Protein AF-A0A2E7CED6-F1 (afdb_monomer_lite)

Secondary structure (DSSP, 8-state):
---HHHHHHHHS----B---EEEE--HHHHHHHHHHHHHHTTTS-EE-TTSEEEEEE-TT--EEEEEEEEE-SSSSEEEEEEEESSHHHHHHHHHHHHHHSTTTS--HHHHGGG-

Radius of gyration: 15.26 Å; chains: 1; bounding box: 33×44×32 Å

Sequence (115 aa):
GASFGEALDAVAPNLPTTGECKVPCAEDDKDRVVAGITAAFADLPHSTVDGVRVRFEDNKGHLQGWYLARRSNTEAVLVMRAEARTETVLQDIRARIEQRVPDLIDVSGFLDAFA

pLDDT: mean 87.83, std 7.98, range [64.38, 95.0]

Foldseek 3Di:
DDDPVRVCCVVPPDFQKLPKDWFQAAPVLQVVLLVQVCVLQVVFDWDPPAGIKGFDAPPVRHTFKIKGWGDDPPDRTIIIMITGRDLVVLVVVLVSCVVRRVVRGPC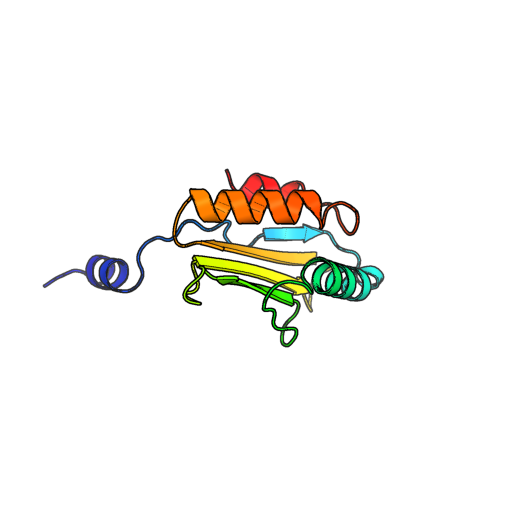VRSSVSSD

Structure (mmCIF, N/CA/C/O backbone):
data_AF-A0A2E7CED6-F1
#
_entry.id   AF-A0A2E7CED6-F1
#
loop_
_atom_site.group_PDB
_atom_site.id
_atom_site.type_symbol
_atom_site.label_atom_id
_atom_site.label_alt_id
_atom_site.label_comp_id
_atom_site.label_asym_id
_atom_site.label_entity_id
_atom_site.label_seq_id
_atom_site.pdbx_PDB_ins_code
_atom_site.Cartn_x
_atom_site.Cartn_y
_atom_site.Cartn_z
_atom_site.occupancy
_atom_site.B_iso_or_equiv
_atom_site.auth_seq_id
_atom_site.auth_comp_id
_atom_site.auth_asym_id
_atom_site.auth_atom_id
_atom_site.pdbx_PDB_model_num
ATOM 1 N N . GLY A 1 1 ? -15.874 31.946 15.076 1.00 65.50 1 GLY A N 1
ATOM 2 C CA . GLY A 1 1 ? -16.248 30.753 14.293 1.00 65.50 1 GLY A CA 1
ATOM 3 C C . GLY A 1 1 ? -15.088 29.787 14.325 1.00 65.50 1 GLY A C 1
ATOM 4 O O . GLY A 1 1 ? -13.975 30.266 14.516 1.00 65.50 1 GLY A O 1
ATOM 5 N N . ALA A 1 2 ? -15.345 28.484 14.188 1.00 64.62 2 ALA A N 1
ATOM 6 C CA . ALA A 1 2 ? -14.284 27.482 14.087 1.00 64.62 2 ALA A CA 1
ATOM 7 C C . ALA A 1 2 ? -13.325 27.854 12.949 1.00 64.62 2 ALA A C 1
ATOM 9 O O . ALA A 1 2 ? -13.761 28.340 11.899 1.00 64.62 2 ALA A O 1
ATOM 10 N N . SER A 1 3 ? -12.028 27.682 13.176 1.00 79.25 3 SER A N 1
ATOM 11 C CA . SER A 1 3 ? -11.033 27.883 12.130 1.00 79.25 3 SER A CA 1
ATOM 12 C C . SER A 1 3 ? -11.223 26.862 11.002 1.00 79.25 3 SER A C 1
ATOM 14 O O . SER A 1 3 ? -11.811 25.797 11.189 1.00 79.25 3 SER A O 1
ATOM 16 N N . PHE A 1 4 ? -10.699 27.164 9.813 1.00 75.06 4 PHE A N 1
ATOM 17 C CA . PHE A 1 4 ? -10.682 26.208 8.701 1.00 75.06 4 PHE A CA 1
ATOM 18 C C . PHE A 1 4 ? -10.011 24.878 9.096 1.00 75.06 4 PHE A C 1
ATOM 20 O O . PHE A 1 4 ? -10.465 23.824 8.669 1.00 75.06 4 PHE A O 1
ATOM 27 N N . GLY A 1 5 ? -8.993 24.922 9.966 1.00 70.31 5 GLY A N 1
ATOM 28 C CA . GLY A 1 5 ? -8.331 23.728 10.500 1.00 70.31 5 GLY A CA 1
ATOM 29 C C . GLY A 1 5 ? -9.245 22.869 11.377 1.00 70.31 5 GLY A C 1
ATOM 30 O O . GLY A 1 5 ? -9.308 21.662 11.181 1.00 70.31 5 GLY A O 1
ATOM 31 N N . GLU A 1 6 ? -10.016 23.481 12.279 1.00 70.56 6 GLU A N 1
ATOM 32 C CA . GLU A 1 6 ? -10.994 22.758 13.111 1.00 70.56 6 GLU A CA 1
ATOM 33 C C . GLU A 1 6 ? -12.145 22.179 12.283 1.00 70.56 6 GLU A C 1
ATOM 35 O O . GLU A 1 6 ? -12.619 21.078 12.553 1.00 70.56 6 GLU A O 1
ATOM 40 N N . ALA A 1 7 ? -12.588 22.902 11.250 1.00 74.00 7 ALA A N 1
ATOM 41 C CA . ALA A 1 7 ? -13.599 22.396 10.330 1.00 74.00 7 ALA A CA 1
ATOM 42 C C . ALA A 1 7 ? -13.079 21.207 9.504 1.00 74.00 7 ALA A C 1
ATOM 44 O O . ALA A 1 7 ? -13.854 20.296 9.227 1.00 74.00 7 ALA A O 1
ATOM 45 N N . LEU A 1 8 ? -11.790 21.202 9.132 1.00 67.62 8 LEU A N 1
ATOM 46 C CA . LEU A 1 8 ? -11.160 20.093 8.414 1.00 67.62 8 LEU A CA 1
ATOM 47 C C . LEU A 1 8 ? -10.997 18.846 9.281 1.00 67.62 8 LEU A C 1
ATOM 49 O O . LEU A 1 8 ? -11.338 17.762 8.824 1.00 67.62 8 LEU A O 1
ATOM 53 N N . ASP A 1 9 ? -10.520 18.989 10.516 1.00 64.38 9 ASP A N 1
ATOM 54 C CA . ASP A 1 9 ? -10.327 17.851 11.425 1.00 64.38 9 ASP A CA 1
ATOM 55 C C . ASP A 1 9 ? -11.662 17.157 11.752 1.00 64.38 9 ASP A C 1
ATOM 57 O O . ASP A 1 9 ? -11.758 15.931 11.770 1.00 64.38 9 ASP A O 1
ATOM 61 N N . ALA A 1 10 ? -12.738 17.943 11.873 1.00 65.50 10 ALA A N 1
ATOM 62 C CA . ALA A 1 10 ? -14.082 17.424 12.100 1.00 65.50 10 ALA A CA 1
ATOM 63 C C . ALA A 1 10 ? -14.637 16.583 10.931 1.00 65.50 10 ALA A C 1
ATOM 65 O O . ALA A 1 10 ? -15.501 15.732 11.153 1.00 65.50 10 ALA A O 1
ATOM 66 N N . VAL A 1 11 ? -14.183 16.816 9.693 1.00 65.75 11 VAL A N 1
ATOM 67 C CA . VAL A 1 11 ? -14.683 16.112 8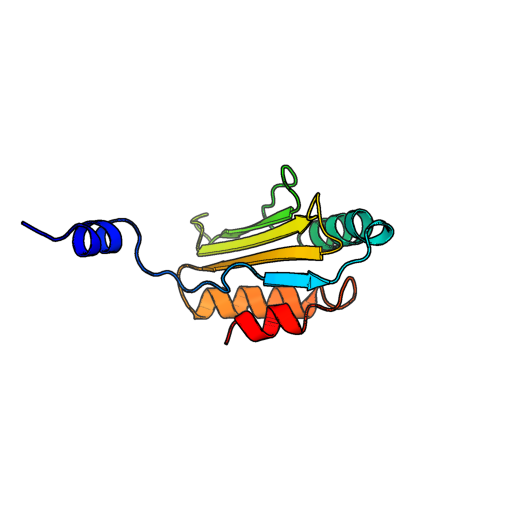.491 1.00 65.75 11 VAL A CA 1
ATOM 68 C C . VAL A 1 11 ? -13.700 15.084 7.929 1.00 65.75 11 VAL A C 1
ATOM 70 O O . VAL A 1 11 ? -14.123 14.147 7.253 1.00 65.75 11 VAL A O 1
ATOM 73 N N . ALA A 1 12 ? -12.407 15.239 8.207 1.00 65.19 12 ALA A N 1
ATOM 74 C CA . ALA A 1 12 ? -11.324 14.374 7.764 1.00 65.19 12 ALA A CA 1
ATOM 75 C C . ALA A 1 12 ? -10.397 14.093 8.958 1.00 65.19 12 ALA A C 1
ATOM 77 O O . ALA A 1 12 ? -9.335 14.709 9.068 1.00 65.19 12 ALA A O 1
ATOM 78 N N . PRO A 1 13 ? -10.802 13.187 9.868 1.00 66.81 13 PRO A N 1
ATOM 79 C CA . PRO A 1 13 ? -9.976 12.835 11.011 1.00 66.81 13 PRO A CA 1
ATOM 80 C C . PRO A 1 13 ? -8.621 12.303 10.539 1.00 66.81 13 PRO A C 1
ATOM 82 O O . PRO A 1 13 ? -8.536 11.614 9.519 1.00 66.81 13 PRO A O 1
ATOM 85 N N . ASN A 1 14 ? -7.568 12.608 11.296 1.00 72.06 14 ASN A N 1
ATOM 86 C CA . ASN A 1 14 ? -6.221 12.108 11.038 1.00 72.06 14 ASN A CA 1
ATOM 87 C C . ASN A 1 14 ? -6.195 10.580 11.180 1.00 72.06 14 ASN A C 1
ATOM 89 O O . ASN A 1 14 ? -6.125 10.040 12.284 1.00 72.06 14 ASN A O 1
ATOM 93 N N . LEU A 1 15 ? -6.310 9.883 10.051 1.00 83.38 15 LEU A N 1
ATOM 94 C CA . LEU A 1 15 ? -6.257 8.431 9.998 1.00 83.38 15 LEU A CA 1
ATOM 95 C C . LEU A 1 15 ? -4.802 7.949 9.950 1.00 83.38 15 LEU A C 1
ATOM 97 O O . LEU A 1 15 ? -3.983 8.564 9.262 1.00 83.38 15 LEU A O 1
ATOM 101 N N . PRO A 1 16 ? -4.477 6.834 10.625 1.00 87.81 16 PRO A N 1
ATOM 102 C CA . PRO A 1 16 ? -3.164 6.218 10.513 1.00 87.81 16 PRO A CA 1
ATOM 103 C C . PRO A 1 16 ? -2.902 5.810 9.056 1.00 87.81 16 PRO A C 1
ATOM 105 O O . PRO A 1 16 ? -3.671 5.068 8.436 1.00 87.81 16 PRO A O 1
ATOM 108 N N . THR A 1 17 ? -1.814 6.339 8.501 1.00 91.06 17 THR A N 1
ATOM 109 C CA . THR A 1 17 ? -1.464 6.247 7.082 1.00 91.06 17 THR A CA 1
ATOM 110 C C . THR A 1 17 ? 0.045 6.231 6.923 1.00 91.06 17 THR A C 1
ATOM 112 O O . THR A 1 17 ? 0.750 6.942 7.632 1.00 91.06 17 THR A O 1
ATOM 115 N N . THR A 1 18 ? 0.540 5.463 5.959 1.00 89.12 18 THR A N 1
ATOM 116 C CA . THR A 1 18 ? 1.971 5.434 5.615 1.00 89.12 18 THR A CA 1
ATOM 117 C C . THR A 1 18 ? 2.403 6.657 4.805 1.00 89.12 18 THR A C 1
ATOM 119 O O . THR A 1 18 ? 3.580 6.844 4.520 1.00 89.12 18 THR A O 1
ATOM 122 N N . GLY A 1 19 ? 1.440 7.457 4.333 1.00 88.44 19 GLY A N 1
ATOM 123 C CA . GLY A 1 19 ? 1.688 8.453 3.297 1.00 88.44 19 GLY A CA 1
ATOM 124 C C . GLY A 1 19 ? 2.006 7.818 1.938 1.00 88.44 19 GLY A C 1
ATOM 125 O O . GLY A 1 19 ? 1.753 6.634 1.702 1.00 88.44 19 GLY A O 1
ATOM 126 N N . GLU A 1 20 ? 2.498 8.640 1.011 1.00 89.50 20 GLU A N 1
ATOM 127 C CA . GLU A 1 20 ? 2.947 8.180 -0.303 1.00 89.50 20 GLU A CA 1
ATOM 128 C C . GLU A 1 20 ? 4.405 7.713 -0.228 1.00 89.50 20 GLU A C 1
ATOM 130 O O . GLU A 1 20 ? 5.300 8.508 0.058 1.00 89.50 20 GLU A O 1
ATOM 135 N N . CYS A 1 21 ? 4.649 6.442 -0.542 1.00 91.62 21 CYS A N 1
ATOM 136 C CA . CYS A 1 21 ? 5.988 5.868 -0.599 1.00 91.62 21 CYS A CA 1
ATOM 137 C C . CYS A 1 21 ? 6.358 5.496 -2.031 1.00 91.62 21 CYS A C 1
ATOM 139 O O . CYS A 1 21 ? 5.585 4.861 -2.751 1.00 91.62 21 CYS A O 1
ATOM 141 N N . LYS A 1 22 ? 7.575 5.861 -2.434 1.00 92.00 22 LYS A N 1
ATOM 142 C CA . LYS A 1 22 ? 8.139 5.499 -3.734 1.00 92.00 22 LYS A CA 1
ATOM 143 C C . LYS A 1 22 ? 9.052 4.293 -3.565 1.00 92.00 22 LYS A C 1
ATOM 145 O O . LYS A 1 22 ? 10.120 4.402 -2.971 1.00 92.00 22 LYS A O 1
ATOM 150 N N . VAL A 1 23 ? 8.631 3.160 -4.106 1.00 90.94 23 VAL A N 1
ATOM 151 C CA . VAL A 1 23 ? 9.400 1.917 -4.109 1.00 90.94 23 VAL A CA 1
ATOM 152 C C . VAL A 1 23 ? 10.142 1.798 -5.442 1.00 90.94 23 VAL A C 1
ATOM 154 O O . VAL A 1 23 ? 9.494 1.868 -6.489 1.00 90.94 23 VAL A O 1
ATOM 157 N N . PRO A 1 24 ? 11.477 1.652 -5.456 1.00 90.69 24 PRO A N 1
ATOM 158 C CA . PRO A 1 24 ? 12.244 1.548 -6.696 1.00 90.69 24 PRO A CA 1
ATOM 159 C C . PRO A 1 24 ? 11.848 0.292 -7.482 1.00 90.69 24 PRO A C 1
ATOM 161 O O . PRO A 1 24 ? 11.925 -0.819 -6.969 1.00 90.69 24 PRO A O 1
ATOM 164 N N . CYS A 1 25 ? 11.426 0.467 -8.737 1.00 89.56 25 CYS A N 1
ATOM 165 C CA . CYS A 1 25 ? 10.971 -0.620 -9.604 1.00 89.56 25 CYS A CA 1
ATOM 166 C C . CYS A 1 25 ? 11.343 -0.334 -11.060 1.00 89.56 25 CYS A C 1
ATOM 168 O O . CYS A 1 25 ? 10.918 0.677 -11.628 1.00 89.56 25 CYS A O 1
ATOM 170 N N . ALA A 1 26 ? 12.117 -1.232 -11.672 1.00 89.25 26 ALA A N 1
ATOM 171 C CA . ALA A 1 26 ? 12.482 -1.125 -13.079 1.00 89.25 26 ALA A CA 1
ATOM 172 C C . ALA A 1 26 ? 11.232 -1.107 -13.970 1.00 89.25 26 ALA A C 1
ATOM 174 O O . ALA A 1 26 ? 10.254 -1.796 -13.693 1.00 89.25 26 ALA A O 1
ATOM 175 N N . GLU A 1 27 ? 11.259 -0.324 -15.050 1.00 85.44 27 GLU A N 1
ATOM 176 C CA . GLU A 1 27 ? 10.069 -0.131 -15.889 1.00 85.44 27 GLU A CA 1
ATOM 177 C C . GLU A 1 27 ? 9.552 -1.424 -16.521 1.00 85.44 27 GLU A C 1
ATOM 179 O O . GLU A 1 27 ? 8.342 -1.615 -16.588 1.00 85.44 27 GLU A O 1
ATOM 184 N N . ASP A 1 28 ? 10.465 -2.318 -16.900 1.00 86.88 28 ASP A N 1
ATOM 185 C CA . ASP A 1 28 ? 10.157 -3.629 -17.481 1.00 86.88 28 ASP A CA 1
ATOM 186 C C . ASP A 1 28 ? 9.472 -4.572 -16.468 1.00 86.88 28 ASP A C 1
ATOM 188 O O . ASP A 1 28 ? 8.615 -5.378 -16.826 1.00 86.88 28 ASP A O 1
ATOM 192 N N . ASP A 1 29 ? 9.775 -4.411 -15.175 1.00 88.62 29 ASP A N 1
ATOM 193 C CA . ASP A 1 29 ? 9.216 -5.224 -14.093 1.00 88.62 29 ASP A CA 1
ATOM 194 C C . ASP A 1 29 ? 7.914 -4.658 -13.514 1.00 88.62 29 ASP A C 1
ATOM 196 O O . ASP A 1 29 ? 7.157 -5.406 -12.897 1.00 88.62 29 ASP A O 1
ATOM 200 N N . LYS A 1 30 ? 7.596 -3.370 -13.717 1.00 86.56 30 LYS A N 1
ATOM 201 C CA . LYS A 1 30 ? 6.410 -2.718 -13.120 1.00 86.56 30 LYS A CA 1
ATOM 202 C C . LYS A 1 30 ? 5.122 -3.496 -13.372 1.00 86.56 30 LYS A C 1
ATOM 204 O O . LYS A 1 30 ? 4.368 -3.749 -12.434 1.00 86.56 30 LYS A O 1
ATOM 209 N N . ASP A 1 31 ? 4.859 -3.870 -14.621 1.00 87.06 31 ASP A N 1
ATOM 210 C CA . ASP A 1 31 ? 3.639 -4.589 -14.992 1.00 87.06 31 ASP A CA 1
ATOM 211 C C . ASP A 1 31 ? 3.606 -5.995 -14.377 1.00 87.06 31 ASP A C 1
ATOM 213 O O . ASP A 1 31 ? 2.575 -6.412 -13.842 1.00 87.06 31 ASP A O 1
ATOM 217 N N . ARG A 1 32 ? 4.750 -6.692 -14.355 1.00 90.69 32 ARG A N 1
ATOM 218 C CA . ARG A 1 32 ? 4.887 -7.999 -13.698 1.00 90.69 32 ARG A CA 1
ATOM 219 C C . ARG A 1 32 ? 4.643 -7.899 -12.193 1.00 90.69 32 ARG A C 1
ATOM 221 O O . ARG A 1 32 ? 3.920 -8.727 -11.641 1.00 90.69 32 ARG A O 1
ATOM 228 N N . VAL A 1 33 ? 5.216 -6.894 -11.536 1.00 91.81 33 VAL A N 1
ATOM 229 C CA . VAL A 1 33 ? 5.076 -6.673 -10.093 1.00 91.81 33 VAL A CA 1
ATOM 230 C C . VAL A 1 33 ? 3.637 -6.301 -9.746 1.00 91.81 33 VAL A C 1
ATOM 232 O O . VAL A 1 33 ? 3.062 -6.913 -8.854 1.00 91.81 33 VAL A O 1
ATOM 235 N N . VAL A 1 34 ? 3.004 -5.372 -10.472 1.00 91.06 34 VAL A N 1
ATOM 236 C CA . VAL A 1 34 ? 1.594 -4.999 -10.236 1.00 91.06 34 VAL A CA 1
ATOM 237 C C . VAL A 1 34 ? 0.665 -6.198 -10.433 1.00 91.06 34 VAL A C 1
ATOM 239 O O . VAL A 1 34 ? -0.228 -6.420 -9.611 1.00 91.06 34 VAL A O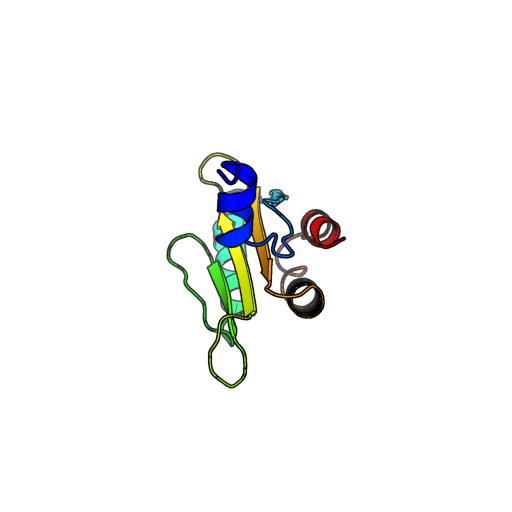 1
ATOM 242 N N . ALA A 1 35 ? 0.882 -7.005 -11.475 1.00 91.50 35 ALA A N 1
ATOM 243 C CA . ALA A 1 35 ? 0.124 -8.235 -11.689 1.00 91.50 35 ALA A CA 1
ATOM 244 C C . ALA A 1 35 ? 0.353 -9.250 -10.556 1.00 91.50 35 ALA A C 1
ATOM 246 O O . ALA A 1 35 ? -0.606 -9.845 -10.064 1.00 91.50 35 ALA A O 1
ATOM 247 N N . GLY A 1 36 ? 1.597 -9.399 -10.092 1.00 92.50 36 GLY A N 1
ATOM 248 C CA . GLY A 1 36 ? 1.949 -10.242 -8.951 1.00 92.50 36 GLY A CA 1
ATOM 249 C C . GLY A 1 36 ? 1.258 -9.803 -7.661 1.00 92.50 36 GLY A C 1
ATOM 250 O O . GLY A 1 36 ? 0.665 -10.633 -6.979 1.00 92.50 36 GLY A O 1
ATOM 251 N N . ILE A 1 37 ? 1.252 -8.500 -7.360 1.00 92.25 37 ILE A N 1
ATOM 252 C CA . ILE A 1 37 ? 0.570 -7.946 -6.181 1.00 92.25 37 ILE A CA 1
ATOM 253 C C . ILE A 1 37 ? -0.942 -8.168 -6.310 1.00 92.25 37 ILE A C 1
ATOM 255 O O . ILE A 1 37 ? -1.598 -8.572 -5.355 1.00 92.25 37 ILE A O 1
ATOM 259 N N . THR A 1 38 ? -1.506 -7.968 -7.502 1.00 92.44 38 THR A N 1
ATOM 260 C CA . THR A 1 38 ? -2.928 -8.239 -7.757 1.00 92.44 38 THR A CA 1
ATOM 261 C C . THR A 1 38 ? -3.276 -9.699 -7.478 1.00 92.44 38 THR A C 1
ATOM 263 O O . THR A 1 38 ? -4.246 -9.973 -6.778 1.00 92.44 38 THR A O 1
ATOM 266 N N . ALA A 1 39 ? -2.461 -10.639 -7.963 1.00 93.00 39 ALA A N 1
ATOM 267 C CA . ALA A 1 39 ? -2.645 -12.064 -7.705 1.00 93.00 39 ALA A CA 1
ATOM 268 C C . ALA A 1 39 ? -2.479 -12.411 -6.216 1.00 93.00 39 ALA A C 1
ATOM 270 O O . ALA A 1 39 ? -3.262 -13.183 -5.668 1.00 93.00 39 ALA A O 1
ATOM 271 N N . ALA A 1 40 ? -1.501 -11.798 -5.548 1.00 91.88 40 ALA A N 1
ATOM 272 C CA . ALA A 1 40 ? -1.232 -11.979 -4.128 1.00 91.88 40 ALA A CA 1
ATOM 273 C C . ALA A 1 40 ? -2.395 -11.534 -3.229 1.00 91.88 40 ALA A C 1
ATOM 275 O O . ALA A 1 40 ? -2.553 -12.073 -2.137 1.00 91.88 40 ALA A O 1
ATOM 276 N N . PHE A 1 41 ? -3.210 -10.574 -3.669 1.00 91.88 41 PHE A N 1
ATOM 277 C CA . PHE A 1 41 ? -4.385 -10.075 -2.947 1.00 91.88 41 PHE A CA 1
ATOM 278 C C . PHE A 1 41 ? -5.710 -10.413 -3.641 1.00 91.88 41 PHE A C 1
ATOM 280 O O . PHE A 1 41 ? -6.734 -9.785 -3.365 1.00 91.88 41 PHE A O 1
ATOM 287 N N . ALA A 1 42 ? -5.715 -11.414 -4.525 1.00 91.25 42 ALA A N 1
ATOM 288 C CA . ALA A 1 42 ? -6.908 -11.818 -5.262 1.00 91.25 42 ALA A CA 1
ATOM 289 C C . ALA A 1 42 ? -8.024 -12.378 -4.358 1.00 91.25 42 ALA A C 1
ATOM 291 O O . ALA A 1 42 ? -9.186 -12.386 -4.758 1.00 91.25 42 ALA A O 1
ATOM 292 N N . ASP A 1 43 ? -7.687 -12.818 -3.141 1.00 92.31 43 ASP A N 1
ATOM 293 C CA . ASP A 1 43 ? -8.629 -13.244 -2.099 1.00 92.31 43 ASP A CA 1
ATOM 294 C C . ASP A 1 43 ? -9.402 -12.080 -1.463 1.00 92.31 43 ASP A C 1
ATOM 296 O O . ASP A 1 43 ? -10.425 -12.305 -0.817 1.00 92.31 43 ASP A O 1
ATOM 300 N N . LEU A 1 44 ? -8.929 -10.843 -1.634 1.00 91.50 44 LEU A N 1
ATOM 301 C CA . LEU A 1 44 ? -9.538 -9.647 -1.068 1.00 91.50 44 LEU A CA 1
ATOM 302 C C . LEU A 1 44 ? -10.233 -8.803 -2.146 1.00 91.50 44 LEU A C 1
ATOM 304 O O . LEU A 1 44 ? -9.843 -8.830 -3.319 1.00 91.50 44 LEU A O 1
ATOM 308 N N . PRO A 1 45 ? -11.238 -7.991 -1.769 1.00 92.25 45 PRO A N 1
ATOM 309 C CA . PRO A 1 45 ? -11.853 -7.049 -2.691 1.00 92.25 45 PRO A CA 1
ATOM 310 C C . PRO A 1 45 ? -10.808 -6.046 -3.184 1.00 92.25 45 PRO A C 1
ATOM 312 O O . PRO A 1 45 ? -10.288 -5.240 -2.412 1.00 92.25 45 PRO A O 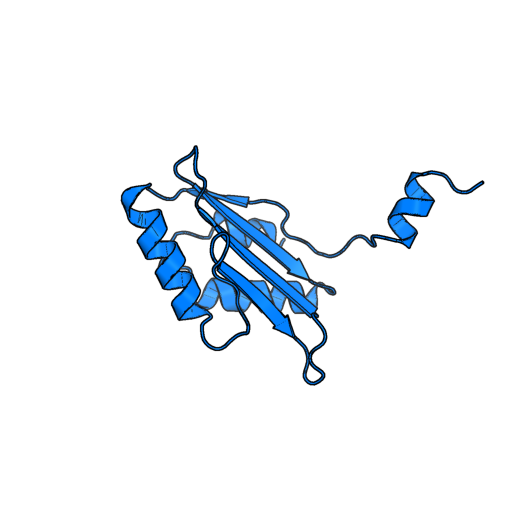1
ATOM 315 N N . HIS A 1 46 ? -10.526 -6.050 -4.483 1.00 93.75 46 HIS A N 1
ATOM 316 C CA . HIS A 1 46 ? -9.542 -5.155 -5.080 1.00 93.75 46 HIS A CA 1
ATOM 317 C C . HIS A 1 46 ? -10.049 -4.520 -6.379 1.00 93.75 46 HIS A C 1
ATOM 319 O O . HIS A 1 46 ? -11.017 -4.977 -6.985 1.00 93.75 46 HIS A O 1
ATOM 325 N N . SER A 1 47 ? -9.424 -3.415 -6.778 1.00 92.88 47 SER A N 1
ATOM 326 C CA . SER A 1 47 ? -9.659 -2.728 -8.050 1.00 92.88 47 SER A CA 1
ATOM 327 C C . SER A 1 47 ? -8.346 -2.595 -8.805 1.00 92.88 47 SER A C 1
ATOM 329 O O . SER A 1 47 ? -7.337 -2.241 -8.200 1.00 92.88 47 SER A O 1
ATOM 331 N N . THR A 1 48 ? -8.374 -2.858 -10.111 1.00 91.56 48 THR A N 1
ATOM 332 C CA . THR A 1 48 ? -7.194 -2.854 -10.990 1.00 91.56 48 THR A CA 1
ATOM 333 C C . THR A 1 48 ? -7.159 -1.662 -11.958 1.00 91.56 48 THR A C 1
ATOM 335 O O . THR A 1 48 ? -6.468 -1.705 -12.972 1.00 91.56 48 THR A O 1
ATOM 338 N N . VAL A 1 49 ? -7.968 -0.622 -11.711 1.00 86.06 49 VAL A N 1
ATOM 339 C CA . VAL A 1 49 ? -8.165 0.496 -12.658 1.00 86.06 49 VAL A CA 1
ATOM 340 C C . VAL A 1 49 ? -6.934 1.407 -12.765 1.00 86.06 49 VAL A C 1
ATOM 342 O O . VAL A 1 49 ? -6.580 1.806 -13.868 1.00 86.06 49 VAL A O 1
ATOM 345 N N . ASP A 1 50 ? -6.283 1.730 -11.642 1.00 82.88 50 ASP A N 1
ATOM 346 C CA . ASP A 1 50 ? -5.078 2.581 -11.578 1.00 82.88 50 ASP A CA 1
ATOM 347 C C . ASP A 1 50 ? -4.026 1.897 -10.694 1.00 82.88 50 ASP A C 1
ATOM 349 O O . ASP A 1 50 ? -3.803 2.267 -9.541 1.00 82.88 50 ASP A O 1
ATOM 353 N N . GLY A 1 51 ? -3.458 0.804 -11.208 1.00 88.56 51 GLY A N 1
ATOM 354 C CA . GLY A 1 51 ? -2.710 -0.154 -10.392 1.00 88.56 51 GLY A CA 1
ATOM 355 C C . GLY A 1 51 ? -3.646 -1.037 -9.570 1.00 88.56 51 GLY A C 1
ATOM 356 O O . GLY A 1 51 ? -4.802 -1.214 -9.936 1.00 88.56 51 GLY A O 1
ATOM 357 N N . VAL A 1 52 ? -3.161 -1.588 -8.461 1.00 93.50 52 VAL A N 1
ATOM 358 C CA . VAL A 1 52 ? -3.935 -2.452 -7.566 1.00 93.50 52 VAL A CA 1
ATOM 359 C C . VAL A 1 52 ? -4.310 -1.708 -6.292 1.00 93.50 52 VAL A C 1
ATOM 361 O O . VAL A 1 52 ? -3.455 -1.246 -5.538 1.00 93.50 52 VAL A O 1
ATOM 364 N N . ARG A 1 53 ? -5.615 -1.608 -6.035 1.00 94.81 53 ARG A N 1
ATOM 365 C CA . ARG A 1 53 ? -6.169 -1.069 -4.793 1.00 94.81 53 ARG A CA 1
ATOM 366 C C . ARG A 1 53 ? -6.930 -2.151 -4.048 1.00 94.81 53 ARG A C 1
ATOM 368 O O . ARG A 1 53 ? -8.036 -2.497 -4.452 1.00 94.81 53 ARG A O 1
ATOM 375 N N . VAL A 1 54 ? -6.363 -2.639 -2.955 1.00 94.69 54 VAL A N 1
ATOM 376 C CA . VAL A 1 54 ? -6.933 -3.673 -2.087 1.00 94.69 54 VAL A CA 1
ATOM 377 C C . VAL A 1 54 ? -7.717 -3.015 -0.956 1.00 94.69 54 VAL A C 1
ATOM 379 O O . VAL A 1 54 ? -7.252 -2.049 -0.349 1.00 94.69 54 VAL A O 1
ATOM 382 N N . ARG A 1 55 ? -8.915 -3.523 -0.674 1.00 94.25 55 ARG A N 1
ATOM 383 C CA . ARG A 1 55 ? -9.782 -3.065 0.415 1.00 94.25 55 ARG A CA 1
ATOM 384 C C . ARG A 1 55 ? -9.813 -4.103 1.528 1.00 94.25 55 ARG A C 1
ATOM 386 O O . ARG A 1 55 ? -10.007 -5.287 1.277 1.00 94.25 55 ARG A O 1
ATOM 393 N N . PHE A 1 56 ? -9.660 -3.628 2.755 1.00 92.88 56 PHE A N 1
ATOM 394 C CA . PHE A 1 56 ? -9.781 -4.415 3.973 1.00 92.88 56 PHE A CA 1
ATOM 395 C C . PHE A 1 56 ? -11.098 -4.039 4.635 1.00 92.88 56 PHE A C 1
ATOM 397 O O . PHE A 1 56 ? -11.285 -2.897 5.063 1.00 92.88 56 PHE A O 1
ATOM 404 N N . GLU A 1 57 ? -12.027 -4.986 4.669 1.00 93.81 57 GLU A N 1
ATOM 405 C CA . GLU A 1 57 ? -13.392 -4.793 5.154 1.00 93.81 57 GLU A CA 1
ATOM 406 C C . GLU A 1 57 ? -13.623 -5.643 6.414 1.00 93.81 57 GLU A C 1
ATOM 408 O O . GLU A 1 57 ? -13.000 -6.692 6.583 1.00 93.81 57 GLU A O 1
ATOM 413 N N . ASP A 1 58 ? -14.486 -5.187 7.326 1.00 90.19 58 ASP A N 1
ATOM 414 C CA . ASP A 1 58 ? -14.915 -6.013 8.462 1.00 90.19 58 ASP A CA 1
ATOM 415 C C . ASP A 1 58 ? -15.980 -7.045 8.050 1.00 90.19 58 ASP A C 1
ATOM 417 O O . ASP A 1 58 ? -16.480 -7.033 6.927 1.00 90.19 58 ASP A O 1
ATOM 421 N N . ASN A 1 59 ? -16.394 -7.905 8.983 1.00 86.81 59 ASN A N 1
ATOM 422 C CA . ASN A 1 59 ? -17.427 -8.928 8.762 1.00 86.81 59 ASN A CA 1
ATOM 423 C C . ASN A 1 59 ? -18.786 -8.367 8.290 1.00 86.81 59 ASN A C 1
ATOM 425 O O . ASN A 1 59 ? -19.623 -9.117 7.793 1.00 86.81 59 ASN A O 1
ATOM 429 N N . LYS A 1 60 ? -19.031 -7.065 8.466 1.00 88.69 60 LYS A N 1
ATOM 430 C CA . LYS A 1 60 ? -20.217 -6.335 7.995 1.00 88.69 60 LYS A CA 1
ATOM 431 C C . LYS A 1 60 ? -19.989 -5.577 6.681 1.00 88.69 60 LYS A C 1
ATOM 433 O O . LYS A 1 60 ? -20.892 -4.876 6.234 1.00 88.69 60 LYS A O 1
ATOM 438 N N . GLY A 1 61 ? -18.810 -5.695 6.073 1.00 86.12 61 GLY A N 1
ATOM 439 C CA . GLY A 1 61 ? -18.458 -5.037 4.816 1.00 86.12 61 GLY A CA 1
ATOM 440 C C . GLY A 1 61 ? -18.066 -3.563 4.950 1.00 86.12 61 GLY A C 1
ATOM 441 O O . GLY A 1 61 ? -17.998 -2.869 3.936 1.00 86.12 61 GLY A O 1
ATOM 442 N N . HIS A 1 62 ? -17.815 -3.034 6.156 1.00 89.56 62 HIS A N 1
ATOM 443 C CA . HIS A 1 62 ? -17.317 -1.662 6.267 1.00 89.56 62 HIS A CA 1
ATOM 444 C C . HIS A 1 62 ? -15.818 -1.613 6.000 1.00 89.56 62 HIS A C 1
ATOM 446 O O . HIS A 1 62 ? -15.052 -2.397 6.558 1.00 89.56 62 HIS A O 1
ATOM 452 N N . LEU A 1 63 ? -15.394 -0.628 5.208 1.00 90.62 63 LEU A N 1
ATOM 453 C CA . LEU A 1 63 ? -13.986 -0.380 4.932 1.00 90.62 63 LEU A CA 1
ATOM 454 C C . LEU A 1 63 ? -13.244 0.019 6.217 1.00 90.62 63 LEU A C 1
ATOM 456 O O . LEU A 1 63 ? -13.485 1.094 6.780 1.00 90.62 63 LEU A O 1
ATOM 460 N N . GLN A 1 64 ? -12.325 -0.843 6.639 1.00 93.44 64 GLN A N 1
ATOM 461 C CA . GLN A 1 64 ? -11.428 -0.631 7.771 1.00 93.44 64 GLN A CA 1
ATOM 462 C C . GLN A 1 64 ? -10.071 -0.091 7.338 1.00 93.44 64 GLN A C 1
ATOM 464 O O . GLN A 1 64 ? -9.443 0.648 8.089 1.00 93.44 64 GLN A O 1
ATOM 469 N N . GLY A 1 65 ? -9.634 -0.413 6.125 1.00 93.69 65 GLY A N 1
ATOM 470 C CA . GLY A 1 65 ? -8.413 0.129 5.556 1.00 93.69 65 GLY A CA 1
ATOM 471 C C . GLY A 1 65 ? -8.252 -0.245 4.096 1.00 93.69 65 GLY A C 1
ATOM 472 O O . GLY A 1 65 ? -9.062 -0.974 3.520 1.00 93.69 65 GLY A O 1
ATOM 473 N N . TRP A 1 66 ? -7.222 0.293 3.470 1.00 94.50 66 TRP A N 1
ATOM 474 C CA . TRP A 1 66 ? -6.924 0.038 2.076 1.00 94.50 66 TRP A CA 1
ATOM 475 C C . TRP A 1 66 ? -5.426 0.124 1.820 1.00 94.50 66 TRP A C 1
ATOM 477 O O . TRP A 1 66 ? -4.693 0.835 2.503 1.00 94.50 66 TRP A O 1
ATOM 487 N N . TYR A 1 67 ? -4.996 -0.607 0.801 1.00 94.19 67 TYR A N 1
ATOM 488 C CA . TYR A 1 67 ? -3.646 -0.581 0.265 1.00 94.19 67 TYR A CA 1
ATOM 489 C C . TYR A 1 67 ? -3.718 -0.255 -1.223 1.00 94.19 67 TYR A C 1
ATOM 491 O O . TYR A 1 67 ? -4.594 -0.751 -1.931 1.00 94.19 67 TYR A O 1
ATOM 499 N N . LEU A 1 68 ? -2.821 0.598 -1.692 1.00 94.25 68 LEU A N 1
ATOM 500 C CA . LEU A 1 68 ? -2.664 0.975 -3.085 1.00 94.25 68 LEU A CA 1
ATOM 501 C C . LEU A 1 68 ? -1.226 0.699 -3.500 1.00 94.25 68 LEU A C 1
ATOM 503 O O . LEU A 1 68 ? -0.304 1.171 -2.842 1.00 94.25 68 LEU A O 1
ATOM 507 N N . ALA A 1 69 ? -1.056 0.018 -4.625 1.00 93.12 69 ALA A N 1
ATOM 508 C CA . ALA A 1 69 ? 0.194 -0.035 -5.360 1.00 93.12 69 ALA A CA 1
ATOM 509 C C . ALA A 1 69 ? -0.077 0.288 -6.824 1.00 93.12 69 ALA A C 1
ATOM 511 O O . ALA A 1 69 ? -0.790 -0.435 -7.518 1.00 93.12 69 ALA A O 1
ATOM 512 N N . ARG A 1 70 ? 0.504 1.381 -7.308 1.00 92.69 70 ARG A N 1
ATOM 513 C CA . ARG A 1 70 ? 0.366 1.804 -8.700 1.00 92.69 70 ARG A CA 1
ATOM 514 C C . ARG A 1 70 ? 1.719 2.071 -9.318 1.00 92.69 70 ARG A C 1
ATOM 516 O O . ARG A 1 70 ? 2.633 2.570 -8.664 1.00 92.69 70 ARG A O 1
ATOM 523 N N . ARG A 1 71 ? 1.840 1.768 -10.604 1.00 91.69 71 ARG A N 1
ATOM 524 C CA . ARG A 1 71 ? 3.031 2.119 -11.374 1.00 91.69 71 ARG A CA 1
ATOM 525 C C . ARG A 1 71 ? 3.116 3.633 -11.547 1.00 91.69 71 ARG A C 1
ATOM 527 O O . ARG A 1 71 ? 2.107 4.282 -11.814 1.00 91.69 71 ARG A O 1
ATOM 534 N N . SER A 1 72 ? 4.312 4.195 -11.408 1.00 88.31 72 SER A N 1
ATOM 535 C CA . SER A 1 72 ? 4.557 5.571 -11.834 1.00 88.31 72 SER A CA 1
ATOM 536 C C . SER A 1 72 ? 4.720 5.615 -13.354 1.00 88.31 72 SER A C 1
ATOM 538 O O . SER A 1 72 ? 5.448 4.801 -13.929 1.00 88.31 72 SER A O 1
ATOM 540 N N . ASN A 1 73 ? 4.041 6.563 -14.001 1.00 84.31 73 ASN A N 1
ATOM 541 C CA . ASN A 1 73 ? 4.105 6.755 -15.454 1.00 84.31 73 ASN A CA 1
ATOM 542 C C . ASN A 1 73 ? 5.369 7.500 -15.903 1.00 84.31 73 ASN A C 1
ATOM 544 O O . ASN A 1 73 ? 5.708 7.461 -17.079 1.00 84.31 73 ASN A O 1
ATOM 548 N N . THR A 1 74 ? 6.029 8.221 -14.995 1.00 81.88 74 THR A N 1
ATOM 549 C CA . THR A 1 74 ? 7.130 9.141 -15.329 1.00 81.88 74 THR A CA 1
ATOM 550 C C . THR A 1 74 ? 8.470 8.727 -14.735 1.00 81.88 74 THR A C 1
ATOM 552 O O . THR A 1 74 ? 9.503 9.223 -15.165 1.00 81.88 74 THR A O 1
ATOM 555 N N . GLU A 1 75 ? 8.467 7.857 -13.725 1.00 86.62 75 GLU A N 1
ATOM 556 C CA . GLU A 1 75 ? 9.659 7.463 -12.971 1.00 86.62 75 GLU A CA 1
ATOM 557 C C . GLU A 1 75 ? 9.699 5.939 -12.821 1.00 86.62 75 GLU A C 1
ATOM 559 O O . GLU A 1 75 ? 8.650 5.302 -12.740 1.00 86.62 75 GLU A O 1
ATOM 564 N N . ALA A 1 76 ? 10.889 5.342 -12.721 1.00 89.56 76 ALA A N 1
ATOM 565 C CA . ALA A 1 76 ? 11.092 3.913 -12.451 1.00 89.56 76 ALA A CA 1
ATOM 566 C C . ALA A 1 76 ? 10.805 3.552 -10.976 1.00 89.56 76 ALA A C 1
ATOM 568 O O . ALA A 1 76 ? 11.674 3.094 -10.231 1.00 89.56 76 ALA A O 1
ATOM 569 N N . VAL A 1 77 ? 9.575 3.823 -10.534 1.00 92.00 77 VAL A N 1
ATOM 570 C CA . VAL A 1 77 ? 9.093 3.549 -9.178 1.00 92.00 77 VAL A CA 1
ATOM 571 C C . VAL A 1 77 ? 7.654 3.033 -9.193 1.00 92.00 77 VAL A C 1
ATOM 573 O O . VAL A 1 77 ? 6.857 3.351 -10.083 1.00 92.00 77 VAL A O 1
ATOM 576 N N . LEU A 1 78 ? 7.314 2.261 -8.167 1.00 91.50 78 LEU A N 1
ATOM 577 C CA . LEU A 1 78 ? 5.952 1.949 -7.762 1.00 91.50 78 LEU A CA 1
ATOM 578 C C . LEU A 1 78 ? 5.567 2.874 -6.614 1.00 91.50 78 LEU A C 1
ATOM 580 O O . LEU A 1 78 ? 6.279 2.994 -5.622 1.00 91.50 78 LEU A O 1
ATOM 584 N N . VAL A 1 79 ? 4.431 3.538 -6.760 1.00 92.94 79 VAL A N 1
ATOM 585 C CA . VAL A 1 79 ? 3.856 4.362 -5.707 1.00 92.94 79 VAL A CA 1
ATOM 586 C C . VAL A 1 79 ? 2.969 3.471 -4.853 1.00 92.94 79 VAL A C 1
ATOM 588 O O . VAL A 1 79 ? 1.993 2.906 -5.355 1.00 92.94 79 VAL A O 1
ATOM 591 N N . MET A 1 80 ? 3.315 3.350 -3.575 1.00 94.00 80 MET A N 1
ATOM 592 C CA . MET A 1 80 ? 2.585 2.560 -2.593 1.00 94.00 80 MET A CA 1
ATOM 593 C C . MET A 1 80 ? 2.040 3.438 -1.471 1.00 94.00 80 MET A C 1
ATOM 595 O O . MET A 1 80 ? 2.673 4.411 -1.064 1.00 94.00 80 MET A O 1
ATOM 599 N N . ARG A 1 81 ? 0.848 3.101 -0.979 1.00 95.00 81 ARG A N 1
ATOM 600 C CA . ARG A 1 81 ? 0.221 3.762 0.169 1.00 95.00 81 ARG A CA 1
ATOM 601 C C . ARG A 1 81 ? -0.709 2.799 0.886 1.00 95.00 81 ARG A C 1
ATOM 603 O O . ARG A 1 81 ? -1.482 2.100 0.235 1.00 95.00 81 ARG A O 1
ATOM 610 N N . ALA A 1 82 ? -0.677 2.808 2.209 1.00 94.12 82 ALA A N 1
ATOM 611 C CA . ALA A 1 82 ? -1.661 2.138 3.041 1.00 94.12 82 ALA A CA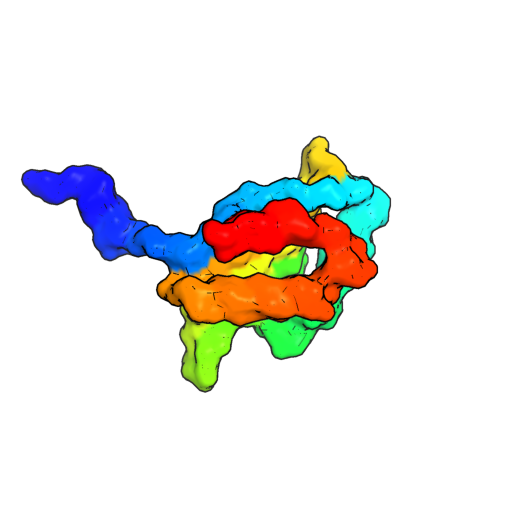 1
ATOM 612 C C . ALA A 1 82 ? -2.277 3.124 4.032 1.00 94.12 82 ALA A C 1
ATOM 614 O O . ALA A 1 82 ? -1.612 4.029 4.532 1.00 94.12 82 ALA A O 1
ATOM 615 N N . GLU A 1 83 ? -3.562 2.950 4.305 1.00 93.44 83 GLU A N 1
ATOM 616 C CA . GLU A 1 83 ? -4.302 3.764 5.261 1.00 93.44 83 GLU A CA 1
ATOM 617 C C . GLU A 1 83 ? -5.373 2.914 5.929 1.00 93.44 83 GLU A C 1
ATOM 619 O O . GLU A 1 83 ? -6.008 2.068 5.293 1.00 93.44 83 GLU A O 1
ATOM 624 N N . ALA A 1 84 ? -5.585 3.143 7.218 1.00 93.31 84 ALA A N 1
ATOM 625 C CA . ALA A 1 84 ? -6.548 2.396 8.002 1.00 93.31 84 ALA A CA 1
ATOM 626 C C . ALA A 1 84 ? -7.302 3.295 8.979 1.00 93.31 84 ALA A C 1
ATOM 628 O O . ALA A 1 84 ? -6.899 4.411 9.277 1.00 93.31 84 ALA A O 1
ATOM 629 N N . ARG A 1 85 ? -8.406 2.786 9.523 1.00 90.12 85 ARG A N 1
ATOM 630 C CA . ARG A 1 85 ? -9.178 3.458 10.574 1.00 90.12 85 ARG A CA 1
ATOM 631 C C . ARG A 1 85 ? -8.516 3.393 11.947 1.00 90.12 85 ARG A C 1
ATOM 633 O O . ARG A 1 85 ? -8.837 4.202 12.808 1.00 90.12 85 ARG A O 1
ATOM 640 N N . THR A 1 86 ? -7.654 2.405 12.173 1.00 90.62 86 THR A N 1
ATOM 641 C CA . THR A 1 86 ? -6.975 2.169 13.453 1.00 90.62 86 THR A CA 1
ATOM 642 C C . THR A 1 86 ? -5.556 1.679 13.204 1.00 90.62 86 THR A C 1
ATOM 644 O O . THR A 1 86 ? -5.297 1.034 12.186 1.00 90.62 86 THR A O 1
ATOM 647 N N . GLU A 1 87 ? -4.649 1.938 14.146 1.00 90.38 87 GLU A N 1
ATOM 648 C CA . GLU A 1 87 ? -3.267 1.445 14.082 1.00 90.38 87 GLU A CA 1
ATOM 649 C C . GLU A 1 87 ? -3.213 -0.085 14.016 1.00 90.38 87 GLU A C 1
ATOM 651 O O . GLU A 1 87 ? -2.425 -0.638 13.258 1.00 90.38 87 GLU A O 1
ATOM 656 N N . THR A 1 88 ? -4.113 -0.785 14.716 1.00 91.19 88 THR A N 1
ATOM 657 C CA . THR A 1 88 ? -4.207 -2.252 14.661 1.00 91.19 88 THR A CA 1
ATOM 658 C C . THR A 1 88 ? -4.473 -2.756 13.246 1.00 91.19 88 THR A C 1
ATOM 660 O O . THR A 1 88 ? -3.829 -3.700 12.796 1.00 91.19 88 THR A O 1
ATOM 663 N N . VAL A 1 89 ? -5.403 -2.123 12.524 1.00 92.06 89 VAL A N 1
ATOM 664 C CA . VAL A 1 89 ? -5.689 -2.492 11.130 1.00 92.06 89 VAL A CA 1
ATOM 665 C C . VAL A 1 89 ? -4.524 -2.099 10.224 1.00 92.06 89 VAL A C 1
ATOM 667 O O . VAL A 1 89 ? -4.193 -2.854 9.317 1.00 92.06 89 VAL A O 1
ATOM 670 N N . LEU A 1 90 ? -3.863 -0.966 10.479 1.00 92.94 90 LEU A N 1
ATOM 671 C CA . LEU A 1 90 ? -2.681 -0.571 9.712 1.00 92.94 90 LEU A CA 1
ATOM 672 C C . LEU A 1 90 ? -1.542 -1.599 9.857 1.00 92.94 90 LEU A C 1
ATOM 674 O O . LEU A 1 90 ? -0.929 -1.974 8.859 1.00 92.94 90 LEU A O 1
ATOM 678 N N . GLN A 1 91 ? -1.307 -2.110 11.069 1.00 92.69 91 GLN A N 1
ATOM 679 C CA . GLN A 1 91 ? -0.324 -3.169 11.318 1.00 92.69 91 GLN A CA 1
ATOM 680 C C . GLN A 1 91 ? -0.758 -4.530 10.738 1.00 92.69 91 GLN A C 1
ATOM 682 O O . GLN A 1 91 ? 0.098 -5.275 10.266 1.00 92.69 91 GLN A O 1
ATOM 687 N N . ASP A 1 92 ? -2.059 -4.855 10.689 1.00 93.00 92 ASP A N 1
ATOM 688 C CA . ASP A 1 92 ? -2.545 -6.042 9.954 1.00 93.00 92 ASP A CA 1
ATOM 689 C C . ASP A 1 92 ? -2.219 -5.923 8.460 1.00 93.00 92 ASP A C 1
ATOM 691 O O . ASP A 1 92 ? -1.647 -6.839 7.870 1.00 93.00 92 ASP A O 1
ATOM 695 N N . ILE A 1 93 ? -2.505 -4.762 7.860 1.00 93.44 93 ILE A N 1
ATOM 696 C CA . ILE A 1 93 ? -2.188 -4.478 6.456 1.00 93.44 93 ILE A CA 1
ATOM 697 C C . ILE A 1 93 ? -0.681 -4.619 6.212 1.00 93.44 93 ILE A C 1
ATOM 699 O O . ILE A 1 93 ? -0.288 -5.302 5.266 1.00 93.44 93 ILE A O 1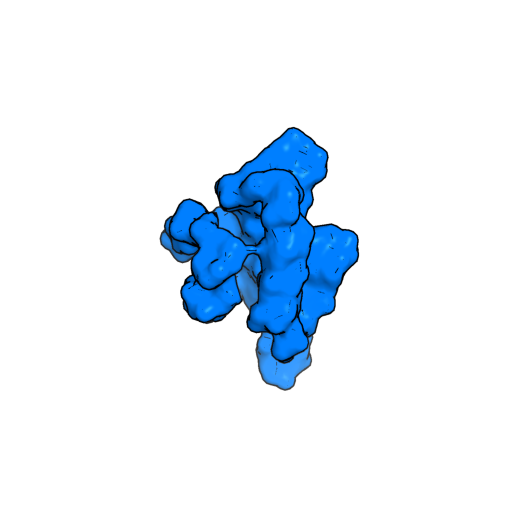
ATOM 703 N N . ARG A 1 94 ? 0.157 -4.047 7.088 1.00 93.69 94 ARG A N 1
ATOM 704 C CA . ARG A 1 94 ? 1.618 -4.205 7.043 1.00 93.69 94 ARG A CA 1
ATOM 705 C C . ARG A 1 94 ? 2.023 -5.675 7.007 1.00 93.69 94 ARG A C 1
ATOM 707 O O . ARG A 1 94 ? 2.764 -6.074 6.115 1.00 93.69 94 ARG A O 1
ATOM 714 N N . ALA A 1 95 ? 1.514 -6.479 7.942 1.00 93.38 95 ALA A N 1
ATOM 715 C CA . ALA A 1 95 ? 1.857 -7.892 8.047 1.00 93.38 95 ALA A CA 1
ATOM 716 C C . ALA A 1 95 ? 1.457 -8.671 6.785 1.00 93.38 95 ALA A C 1
ATOM 718 O O . ALA A 1 95 ? 2.219 -9.509 6.307 1.00 93.38 95 ALA A O 1
ATOM 719 N N . ARG A 1 96 ? 0.296 -8.372 6.185 1.00 92.69 96 ARG A N 1
ATOM 720 C CA . ARG A 1 96 ? -0.108 -9.027 4.929 1.00 92.69 96 ARG A CA 1
ATOM 721 C C . ARG A 1 96 ? 0.769 -8.634 3.749 1.00 92.69 96 ARG A C 1
ATOM 723 O O . ARG A 1 96 ? 1.014 -9.466 2.881 1.00 92.69 96 ARG A O 1
ATOM 730 N N . ILE A 1 97 ? 1.225 -7.386 3.703 1.00 92.12 97 ILE A N 1
ATOM 731 C CA . ILE A 1 97 ? 2.131 -6.902 2.657 1.00 92.12 97 ILE A CA 1
ATOM 732 C C . ILE A 1 97 ? 3.505 -7.550 2.816 1.00 92.12 97 ILE A C 1
ATOM 734 O O . ILE A 1 97 ? 4.022 -8.107 1.851 1.00 92.12 97 ILE A O 1
ATOM 738 N N . GLU A 1 98 ? 4.042 -7.573 4.035 1.00 92.12 98 GLU A N 1
ATOM 739 C CA . GLU A 1 98 ? 5.308 -8.233 4.368 1.00 92.12 98 GLU A CA 1
ATOM 740 C C . GLU A 1 98 ? 5.277 -9.741 4.081 1.00 92.12 98 GLU A C 1
ATOM 742 O O . GLU A 1 98 ? 6.288 -10.311 3.703 1.00 92.12 98 GLU A O 1
ATOM 747 N N . GLN A 1 99 ? 4.123 -10.400 4.185 1.00 92.44 99 GLN A N 1
ATOM 748 C CA . GLN A 1 99 ? 4.008 -11.827 3.869 1.00 92.44 99 GLN A CA 1
ATOM 749 C C . GLN A 1 99 ? 3.883 -12.138 2.375 1.00 92.44 99 GLN A C 1
ATOM 751 O O . GLN A 1 99 ? 4.175 -13.259 1.970 1.00 92.44 99 GLN A O 1
ATOM 756 N N . ARG A 1 100 ? 3.369 -11.206 1.565 1.00 91.69 100 ARG A N 1
ATOM 757 C CA . ARG A 1 100 ? 2.899 -11.514 0.201 1.00 91.69 100 ARG A CA 1
ATOM 758 C C . ARG A 1 100 ? 3.631 -10.770 -0.913 1.00 91.69 100 ARG A C 1
ATOM 760 O O . ARG A 1 100 ? 3.599 -11.213 -2.056 1.00 91.69 100 ARG A O 1
ATOM 767 N N . VAL A 1 101 ? 4.236 -9.626 -0.605 1.00 90.25 101 VAL A N 1
ATOM 768 C CA . VAL A 1 101 ? 4.878 -8.738 -1.582 1.00 90.25 101 VAL A CA 1
ATOM 769 C C . VAL A 1 101 ? 6.415 -8.848 -1.666 1.00 90.25 101 VAL A C 1
ATOM 771 O O . VAL A 1 101 ? 6.918 -8.572 -2.757 1.00 90.25 101 VAL A O 1
ATOM 774 N N . PRO A 1 102 ? 7.198 -9.262 -0.640 1.00 88.31 102 PRO A N 1
ATOM 775 C CA . PRO A 1 102 ? 8.663 -9.186 -0.730 1.00 88.31 102 PRO A CA 1
ATOM 776 C C . PRO A 1 102 ? 9.271 -10.122 -1.784 1.00 88.31 102 PRO A C 1
ATOM 778 O O . PRO A 1 102 ? 10.335 -9.822 -2.315 1.00 88.31 102 PRO A O 1
ATOM 781 N N . ASP A 1 103 ? 8.590 -11.214 -2.148 1.00 88.19 103 ASP A N 1
ATOM 782 C CA . ASP A 1 103 ? 9.001 -12.087 -3.259 1.00 88.19 103 ASP A CA 1
ATOM 783 C C . ASP A 1 103 ? 8.880 -11.415 -4.641 1.00 88.19 103 ASP A C 1
ATOM 785 O O . ASP A 1 103 ? 9.448 -11.894 -5.623 1.00 88.19 103 ASP A O 1
ATOM 789 N N . LEU A 1 104 ? 8.119 -10.320 -4.741 1.00 89.31 104 LEU A N 1
ATOM 790 C CA . LEU A 1 104 ? 7.865 -9.600 -5.989 1.00 89.31 104 LEU A CA 1
ATOM 791 C C . LEU A 1 104 ? 8.763 -8.371 -6.137 1.00 89.31 104 LEU A C 1
ATOM 793 O O . LEU A 1 104 ? 9.209 -8.070 -7.242 1.00 89.31 104 LEU A O 1
ATOM 797 N N . ILE A 1 105 ? 8.979 -7.636 -5.046 1.00 90.75 105 ILE A N 1
ATOM 798 C CA . ILE A 1 105 ? 9.756 -6.396 -5.026 1.00 90.75 105 ILE A CA 1
ATOM 799 C C . ILE A 1 105 ? 10.261 -6.095 -3.613 1.00 90.75 105 ILE A C 1
ATOM 801 O O . ILE A 1 105 ? 9.591 -6.408 -2.630 1.00 90.75 105 ILE A O 1
ATOM 805 N N . ASP A 1 106 ? 11.415 -5.431 -3.510 1.00 89.88 106 ASP A N 1
ATOM 806 C CA . ASP A 1 106 ? 11.896 -4.902 -2.234 1.00 89.88 106 ASP A CA 1
ATOM 807 C C . ASP A 1 106 ? 10.937 -3.826 -1.704 1.00 89.88 106 ASP A C 1
ATOM 809 O O . ASP A 1 106 ? 10.861 -2.719 -2.232 1.00 89.88 106 ASP A O 1
ATOM 813 N N . VAL A 1 107 ? 10.187 -4.163 -0.654 1.00 90.38 107 VAL A N 1
ATOM 814 C CA . VAL A 1 107 ? 9.255 -3.251 0.029 1.00 90.38 107 VAL A CA 1
ATOM 815 C C . VAL A 1 107 ? 9.812 -2.718 1.346 1.00 90.38 107 VAL A C 1
ATOM 817 O O . VAL A 1 107 ? 9.083 -2.080 2.098 1.00 90.38 107 VAL A O 1
ATOM 820 N N . SER A 1 108 ? 11.097 -2.937 1.631 1.00 87.75 108 SER A N 1
ATOM 821 C CA . SER A 1 108 ? 11.744 -2.556 2.892 1.00 87.75 108 SER A CA 1
ATOM 822 C C . SER A 1 108 ? 11.519 -1.077 3.233 1.00 87.75 108 SER A C 1
ATOM 824 O O . SER A 1 108 ? 11.080 -0.749 4.333 1.00 87.75 108 SER A O 1
ATOM 826 N N . GLY A 1 109 ? 11.711 -0.186 2.253 1.00 86.44 109 GLY A N 1
ATOM 827 C CA . GLY A 1 109 ? 11.464 1.250 2.425 1.00 86.44 109 GLY A CA 1
ATOM 828 C C . GLY A 1 109 ? 9.988 1.624 2.599 1.00 86.44 109 GLY A C 1
ATOM 829 O O . GLY A 1 109 ? 9.682 2.658 3.181 1.00 86.44 109 GLY A O 1
ATOM 830 N N . PHE A 1 110 ? 9.061 0.791 2.121 1.00 90.62 110 PHE A N 1
ATOM 831 C CA . PHE A 1 110 ? 7.632 0.989 2.358 1.00 90.62 110 PHE A CA 1
ATOM 832 C C . PHE A 1 110 ? 7.207 0.481 3.739 1.00 90.62 110 PHE A C 1
ATOM 834 O O . PHE A 1 110 ? 6.395 1.125 4.390 1.00 90.62 110 PHE A O 1
ATOM 841 N N . LEU A 1 111 ? 7.771 -0.635 4.210 1.00 89.88 111 LEU A N 1
ATOM 842 C CA . LEU A 1 111 ? 7.489 -1.188 5.538 1.00 89.88 111 LEU A CA 1
ATOM 843 C C . LEU A 1 111 ? 7.963 -0.266 6.671 1.00 89.88 111 LEU A C 1
ATOM 845 O O . LEU A 1 111 ? 7.306 -0.212 7.708 1.00 89.88 111 LEU A O 1
ATOM 849 N N . ASP A 1 112 ? 9.045 0.489 6.462 1.00 89.25 112 ASP A N 1
ATOM 850 C CA . ASP A 1 112 ? 9.524 1.513 7.404 1.00 89.25 112 ASP A CA 1
ATOM 851 C C . ASP A 1 112 ? 8.508 2.655 7.597 1.00 89.25 112 ASP A C 1
ATOM 853 O O . ASP A 1 112 ? 8.374 3.199 8.687 1.00 89.25 112 ASP A O 1
ATOM 857 N N . ALA A 1 113 ? 7.696 2.953 6.576 1.00 87.44 113 ALA A N 1
ATOM 858 C CA . ALA A 1 113 ? 6.673 3.998 6.639 1.00 87.44 113 ALA A CA 1
ATOM 859 C C . ALA A 1 113 ? 5.431 3.622 7.473 1.00 87.44 113 ALA A C 1
ATOM 861 O O . ALA A 1 113 ? 4.520 4.433 7.616 1.00 87.44 113 ALA A O 1
ATOM 862 N N . PHE A 1 114 ? 5.365 2.395 8.002 1.00 84.94 114 PHE A N 1
ATOM 863 C CA . PHE A 1 114 ? 4.331 1.964 8.952 1.00 84.94 114 PHE A CA 1
ATOM 864 C C . PHE A 1 114 ? 4.717 2.222 10.422 1.00 84.94 114 PHE A C 1
ATOM 866 O O . PHE A 1 114 ? 3.969 1.794 11.310 1.00 84.94 114 PHE A O 1
ATOM 873 N N . ALA A 1 115 ? 5.889 2.821 10.669 1.00 65.56 115 ALA A N 1
ATOM 874 C CA . ALA A 1 115 ? 6.421 3.141 11.995 1.00 65.56 115 ALA A CA 1
ATOM 875 C C . ALA A 1 115 ? 5.769 4.373 12.640 1.00 65.56 115 ALA A C 1
ATOM 877 O O . ALA A 1 115 ? 5.366 5.304 11.905 1.00 65.56 115 ALA A O 1
#